Protein AF-A0A5J5EQ40-F1 (afdb_monomer_lite)

Structure (mmCIF, N/CA/C/O backbone):
data_AF-A0A5J5EQ40-F1
#
_entry.id   AF-A0A5J5EQ40-F1
#
loop_
_atom_site.group_PDB
_atom_site.id
_atom_site.type_symbol
_atom_site.label_atom_id
_atom_site.label_alt_id
_atom_site.label_comp_id
_atom_site.label_asym_id
_atom_site.label_entity_id
_atom_site.label_seq_id
_atom_site.pdbx_PDB_ins_code
_atom_site.Cartn_x
_atom_site.Cartn_y
_atom_site.Cartn_z
_atom_site.occupancy
_atom_site.B_iso_or_equiv
_atom_site.auth_seq_id
_atom_site.auth_comp_id
_atom_site.auth_asym_id
_atom_site.auth_atom_id
_atom_site.pdbx_PDB_model_num
ATOM 1 N N . ALA A 1 1 ? 36.228 -34.133 -32.389 1.00 50.03 1 ALA A N 1
ATOM 2 C CA . ALA A 1 1 ? 35.249 -33.366 -33.193 1.00 50.03 1 ALA A CA 1
ATOM 3 C C . ALA A 1 1 ? 35.236 -31.867 -32.852 1.00 50.03 1 ALA A C 1
ATOM 5 O O . ALA A 1 1 ? 35.408 -31.053 -33.748 1.00 50.03 1 ALA A O 1
ATOM 6 N N . ASP A 1 2 ? 35.112 -31.474 -31.579 1.00 57.03 2 ASP A N 1
ATOM 7 C CA . ASP A 1 2 ? 34.905 -30.066 -31.177 1.00 57.03 2 ASP A CA 1
ATOM 8 C C . ASP A 1 2 ? 36.097 -29.110 -31.448 1.00 57.03 2 ASP A C 1
ATOM 10 O O . ASP A 1 2 ? 35.912 -27.946 -31.803 1.00 57.03 2 ASP A O 1
ATOM 14 N N . LYS A 1 3 ? 37.340 -29.610 -31.362 1.00 62.31 3 LYS A N 1
ATOM 15 C CA . LYS A 1 3 ? 38.561 -28.812 -31.600 1.00 62.31 3 LYS A CA 1
ATOM 16 C C . LYS A 1 3 ? 38.712 -28.376 -33.065 1.00 62.31 3 LYS A C 1
ATOM 18 O O . LYS A 1 3 ? 39.000 -27.212 -33.322 1.00 62.31 3 LYS A O 1
ATOM 23 N N . ALA A 1 4 ? 38.420 -29.276 -34.005 1.00 56.56 4 ALA A N 1
ATOM 24 C CA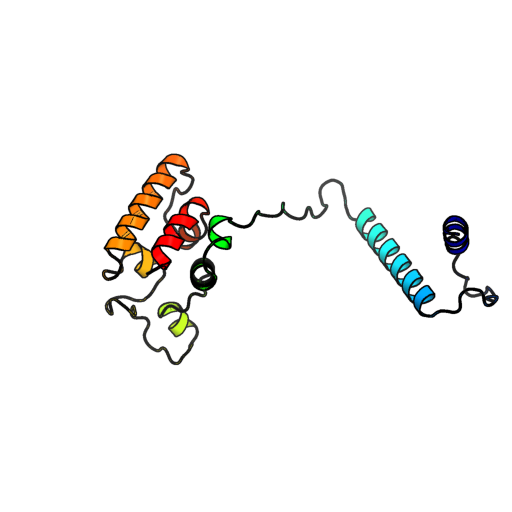 . ALA A 1 4 ? 38.477 -29.002 -35.443 1.00 56.56 4 ALA A CA 1
ATOM 25 C C . ALA A 1 4 ? 37.400 -27.991 -35.883 1.00 56.56 4 ALA A C 1
ATOM 27 O O . ALA A 1 4 ? 37.671 -27.099 -36.682 1.00 56.56 4 ALA A O 1
ATOM 28 N N . ALA A 1 5 ? 36.198 -28.066 -35.298 1.00 55.12 5 ALA A N 1
ATOM 29 C CA . ALA A 1 5 ? 35.129 -27.097 -35.548 1.00 55.12 5 ALA A CA 1
ATOM 30 C C . ALA A 1 5 ? 35.489 -25.689 -35.031 1.00 55.12 5 ALA A C 1
ATOM 32 O O . ALA A 1 5 ? 35.218 -24.684 -35.692 1.00 55.12 5 ALA A O 1
ATOM 33 N N . LYS A 1 6 ? 36.152 -25.609 -33.869 1.00 64.44 6 LYS A N 1
ATOM 34 C CA . LYS A 1 6 ? 36.648 -24.349 -33.291 1.00 64.44 6 LYS A CA 1
ATOM 35 C C . LYS A 1 6 ? 37.811 -23.745 -34.080 1.00 64.44 6 LYS A C 1
ATOM 37 O O . LYS A 1 6 ? 37.910 -22.522 -34.139 1.00 64.44 6 LYS A O 1
ATOM 42 N N . GLU A 1 7 ? 38.667 -24.563 -34.689 1.00 60.25 7 GLU A N 1
ATOM 43 C CA . GLU A 1 7 ? 39.723 -24.102 -35.602 1.00 60.25 7 GLU A CA 1
ATOM 44 C C . GLU A 1 7 ? 39.165 -23.602 -36.937 1.00 60.25 7 GLU A C 1
ATOM 46 O O . GLU A 1 7 ? 39.558 -22.532 -37.399 1.00 60.25 7 GLU A O 1
ATOM 51 N N . ALA A 1 8 ? 38.195 -24.308 -37.525 1.00 59.22 8 ALA A N 1
ATOM 52 C CA . ALA A 1 8 ? 37.558 -23.892 -38.775 1.00 59.22 8 ALA A CA 1
ATOM 53 C C . ALA A 1 8 ? 36.849 -22.531 -38.647 1.00 59.22 8 ALA A C 1
ATOM 55 O O . ALA A 1 8 ? 36.933 -21.701 -39.549 1.00 59.22 8 ALA A O 1
ATOM 56 N N . ALA A 1 9 ? 36.226 -22.261 -37.495 1.00 56.78 9 ALA A N 1
ATOM 57 C CA . ALA A 1 9 ? 35.557 -20.992 -37.203 1.00 56.78 9 ALA A CA 1
ATOM 58 C C . ALA A 1 9 ? 36.513 -19.808 -36.935 1.00 56.78 9 ALA A C 1
ATOM 60 O O . ALA A 1 9 ? 36.057 -18.666 -36.861 1.00 56.78 9 ALA A O 1
ATOM 61 N N . ARG A 1 10 ? 37.824 -20.053 -36.765 1.00 57.56 10 ARG A N 1
ATOM 62 C CA . ARG A 1 10 ? 38.843 -18.994 -36.615 1.00 57.56 10 ARG A CA 1
ATOM 63 C C . ARG A 1 10 ? 39.300 -18.404 -37.952 1.00 57.56 10 ARG A C 1
ATOM 65 O O . ARG A 1 10 ? 39.965 -17.371 -37.934 1.00 57.56 10 ARG A O 1
ATOM 72 N N . ARG A 1 11 ? 38.963 -19.025 -39.090 1.00 55.34 11 ARG A N 1
ATOM 73 C CA . ARG A 1 11 ? 39.307 -18.502 -40.421 1.00 55.34 11 ARG A CA 1
ATOM 74 C C . ARG A 1 11 ? 38.544 -17.198 -40.695 1.00 55.34 11 ARG A C 1
ATOM 76 O O . ARG A 1 11 ? 37.365 -17.075 -40.370 1.00 55.34 11 ARG A O 1
ATOM 83 N N . HIS A 1 12 ? 39.267 -16.208 -41.215 1.00 55.22 12 HIS A N 1
ATOM 84 C CA . HIS A 1 12 ? 38.802 -14.837 -41.425 1.00 55.22 12 HIS A CA 1
ATOM 85 C C . HIS A 1 12 ? 37.591 -14.754 -42.370 1.00 5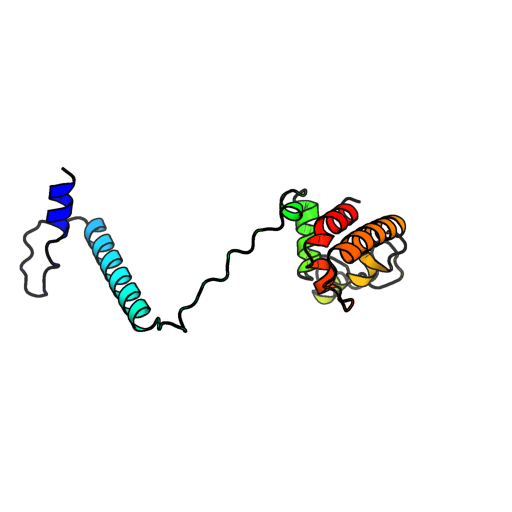5.22 12 HIS A C 1
ATOM 87 O O . HIS A 1 12 ? 37.404 -15.604 -43.236 1.00 55.22 12 HIS A O 1
ATOM 93 N N . LEU A 1 13 ? 36.768 -13.715 -42.180 1.00 50.88 13 LEU A N 1
ATOM 94 C CA . LEU A 1 13 ? 35.695 -13.362 -43.114 1.00 50.88 13 LEU A CA 1
ATOM 95 C C . LEU A 1 13 ? 36.303 -13.056 -44.492 1.00 50.88 13 LEU A C 1
ATOM 97 O O . LEU A 1 13 ? 37.339 -12.390 -44.521 1.00 50.88 13 LEU A O 1
ATOM 101 N N . PRO A 1 14 ? 35.666 -13.475 -45.598 1.00 52.78 14 PRO A N 1
ATOM 102 C CA . PRO A 1 14 ? 36.126 -13.098 -46.926 1.00 52.78 14 PRO A CA 1
ATOM 103 C C . PRO A 1 14 ? 36.058 -11.575 -47.087 1.00 52.78 14 PRO A C 1
ATOM 105 O O . PRO A 1 14 ? 35.050 -10.942 -46.748 1.00 52.78 14 PRO A O 1
ATOM 108 N N . GLY A 1 15 ? 37.154 -10.989 -47.567 1.00 53.62 15 GLY A N 1
ATOM 109 C CA . GLY A 1 15 ? 37.184 -9.622 -48.066 1.00 53.62 15 GLY A CA 1
ATOM 110 C C . GLY A 1 15 ? 36.386 -9.501 -49.365 1.00 53.62 15 GLY A C 1
ATOM 111 O O . GLY A 1 15 ? 36.010 -10.497 -49.978 1.00 53.62 15 GLY A O 1
ATOM 112 N N . LYS A 1 16 ? 36.124 -8.260 -49.792 1.00 48.25 16 LYS A N 1
ATOM 113 C CA . LYS A 1 16 ? 35.287 -7.937 -50.963 1.00 48.25 16 LYS A CA 1
ATOM 114 C C . LYS A 1 16 ? 35.749 -8.617 -52.270 1.00 48.25 16 LYS A C 1
ATOM 116 O O . LYS A 1 16 ? 34.917 -8.802 -53.150 1.00 48.25 16 LYS A O 1
ATOM 121 N N . ASP A 1 17 ? 37.015 -9.032 -52.347 1.00 51.81 17 ASP A N 1
ATOM 122 C CA . ASP A 1 17 ? 37.634 -9.657 -53.524 1.00 51.81 17 ASP A CA 1
ATOM 123 C C . ASP A 1 17 ? 37.956 -11.156 -53.359 1.00 51.81 17 ASP A C 1
ATOM 125 O O . ASP A 1 17 ? 38.487 -11.785 -54.277 1.00 51.81 17 ASP A O 1
ATOM 129 N N . ASP A 1 18 ? 37.608 -11.773 -52.227 1.00 54.78 18 ASP A N 1
ATOM 130 C CA . ASP A 1 18 ? 37.874 -13.196 -52.020 1.00 54.78 18 ASP A CA 1
ATOM 131 C C . ASP A 1 18 ? 36.787 -14.031 -52.706 1.00 54.78 18 ASP A C 1
ATOM 133 O O . ASP A 1 18 ? 35.648 -14.109 -52.242 1.00 54.78 18 ASP A O 1
ATOM 137 N N . ARG A 1 19 ? 37.135 -14.694 -53.817 1.00 53.22 19 ARG A N 1
ATOM 138 C CA . ARG A 1 19 ? 36.284 -15.714 -54.452 1.00 53.22 19 ARG A CA 1
ATOM 139 C C . ARG A 1 19 ? 36.041 -16.849 -53.454 1.00 53.22 19 ARG A C 1
ATOM 141 O O . ARG A 1 19 ? 36.873 -17.740 -53.282 1.00 53.22 19 ARG A O 1
ATOM 148 N N . VAL A 1 20 ? 34.904 -16.781 -52.768 1.00 50.19 20 VAL A N 1
ATOM 149 C CA . VAL A 1 20 ? 34.494 -17.713 -51.717 1.00 50.19 20 VAL A CA 1
ATOM 150 C C . VAL A 1 20 ? 34.327 -19.107 -52.320 1.00 50.19 20 VAL A C 1
ATOM 152 O O . VAL A 1 20 ? 33.344 -19.390 -52.991 1.00 50.19 20 VAL A O 1
ATOM 155 N N . ARG A 1 21 ? 35.288 -20.001 -52.065 1.00 48.25 21 ARG A N 1
ATOM 156 C CA . ARG A 1 21 ? 35.059 -21.445 -52.183 1.00 48.25 21 ARG A CA 1
ATOM 157 C C . ARG A 1 21 ? 33.994 -21.840 -51.157 1.00 48.25 21 ARG A C 1
ATOM 159 O O . ARG A 1 21 ? 34.198 -21.627 -49.958 1.00 48.25 21 ARG A O 1
ATOM 166 N N . ASP A 1 22 ? 32.900 -22.413 -51.653 1.00 51.97 22 ASP A N 1
ATOM 167 C CA . ASP A 1 22 ? 31.673 -22.861 -50.972 1.00 51.97 22 ASP A CA 1
ATOM 168 C C . ASP A 1 22 ? 31.895 -23.729 -49.720 1.00 51.97 22 ASP A C 1
ATOM 170 O O . ASP A 1 22 ? 31.635 -24.928 -49.702 1.00 51.97 22 ASP A O 1
ATOM 174 N N . SER A 1 23 ? 32.381 -23.138 -48.632 1.00 56.72 23 SER A N 1
ATOM 175 C CA . SER A 1 23 ? 32.663 -23.865 -47.385 1.00 56.72 23 SER A CA 1
ATOM 176 C C . SER A 1 23 ? 31.842 -23.385 -46.189 1.00 56.72 23 SER A C 1
ATOM 178 O O . SER A 1 23 ? 31.967 -23.947 -45.104 1.00 56.72 23 SER A O 1
ATOM 180 N N . PHE A 1 24 ? 30.943 -22.411 -46.378 1.00 54.97 24 PHE A N 1
ATOM 181 C CA . PHE A 1 24 ? 30.030 -21.939 -45.332 1.00 54.97 24 PHE A CA 1
ATOM 182 C C . PHE A 1 24 ? 28.655 -21.568 -45.913 1.00 54.97 24 PHE A C 1
ATOM 184 O O . PHE A 1 24 ? 28.356 -20.402 -46.151 1.00 54.97 24 PHE A O 1
ATOM 191 N N . THR A 1 25 ? 27.806 -22.569 -46.153 1.00 61.59 25 THR A N 1
ATOM 192 C CA . THR A 1 25 ? 26.573 -22.429 -46.955 1.00 61.59 25 THR A CA 1
ATOM 193 C C . THR A 1 25 ? 25.283 -22.187 -46.163 1.00 61.59 25 THR A C 1
ATOM 195 O O . THR A 1 25 ? 24.247 -21.924 -46.767 1.00 61.59 25 THR A O 1
ATOM 198 N N . SER A 1 26 ? 25.282 -22.234 -44.824 1.00 76.38 26 SER A N 1
ATOM 199 C CA . SER A 1 26 ? 24.037 -21.996 -44.072 1.00 76.38 26 SER A CA 1
ATOM 200 C C . SER A 1 26 ? 23.851 -20.523 -43.691 1.00 76.38 26 SER A C 1
ATOM 202 O O . SER A 1 26 ? 24.695 -19.891 -43.052 1.00 76.38 26 SER A O 1
ATOM 204 N N . LEU A 1 27 ? 22.675 -19.979 -43.999 1.00 81.06 27 LEU A N 1
ATOM 205 C CA . LEU A 1 27 ? 22.255 -18.634 -43.593 1.00 81.06 27 LEU A CA 1
ATOM 206 C C . LEU A 1 27 ? 22.303 -18.438 -42.063 1.00 81.06 27 LEU A C 1
ATOM 208 O O . LEU A 1 27 ? 22.576 -17.338 -41.580 1.00 81.06 27 LEU A O 1
ATOM 212 N N . ALA A 1 28 ? 22.104 -19.508 -41.286 1.00 77.06 28 ALA A N 1
ATOM 213 C CA . ALA A 1 28 ? 22.258 -19.496 -39.832 1.00 77.06 28 ALA A CA 1
ATOM 214 C C . ALA A 1 28 ? 23.704 -19.193 -39.395 1.00 77.06 28 ALA A C 1
ATOM 216 O O . ALA A 1 28 ? 23.911 -18.396 -38.476 1.00 77.06 28 ALA A O 1
ATOM 217 N N . PHE A 1 29 ? 24.702 -19.773 -40.072 1.00 81.56 29 PHE A N 1
ATOM 218 C CA . PHE A 1 29 ? 26.118 -19.512 -39.807 1.00 81.56 29 PHE A CA 1
ATOM 219 C C . PHE A 1 29 ? 26.472 -18.044 -40.072 1.00 81.56 29 PHE A C 1
ATOM 221 O O . PHE A 1 29 ? 27.043 -17.381 -39.203 1.00 81.56 29 PHE A O 1
ATOM 228 N N . ILE A 1 30 ? 26.030 -17.502 -41.211 1.00 82.69 30 ILE A N 1
ATOM 229 C CA . ILE A 1 30 ? 26.238 -16.092 -41.578 1.00 82.69 30 ILE A CA 1
ATOM 230 C C . ILE A 1 30 ? 25.591 -15.163 -40.538 1.00 82.69 30 ILE A C 1
ATOM 232 O O . ILE A 1 30 ? 26.250 -14.270 -39.999 1.00 82.69 30 ILE A O 1
ATOM 236 N N . LYS A 1 31 ? 24.323 -15.405 -40.168 1.00 81.31 31 LYS A N 1
ATOM 237 C CA . LYS A 1 31 ? 23.614 -14.620 -39.139 1.00 81.31 31 LYS A CA 1
ATOM 238 C C . LYS A 1 31 ? 24.316 -14.665 -37.781 1.00 81.31 31 LYS A C 1
ATOM 240 O O . LYS A 1 31 ? 24.418 -13.634 -37.109 1.00 81.31 31 LYS A O 1
ATOM 245 N N . ARG A 1 32 ? 24.824 -15.832 -37.371 1.00 81.31 32 ARG A N 1
ATOM 246 C CA . ARG A 1 32 ? 25.576 -15.991 -36.119 1.00 81.31 32 ARG A CA 1
ATOM 247 C C . ARG A 1 32 ? 26.879 -15.200 -36.155 1.00 81.31 32 ARG A C 1
ATOM 249 O O . ARG A 1 32 ? 27.153 -14.470 -35.205 1.00 81.31 32 ARG A O 1
ATOM 256 N N . HIS A 1 33 ? 27.638 -15.276 -37.245 1.00 83.00 33 HIS A N 1
ATOM 257 C CA . HIS A 1 33 ? 28.878 -14.513 -37.399 1.00 83.00 33 HIS A CA 1
ATOM 258 C C . HIS A 1 33 ? 28.636 -13.001 -37.381 1.00 83.00 33 HIS A C 1
ATOM 260 O O . HIS A 1 33 ? 29.314 -12.289 -36.639 1.00 83.00 33 HIS A O 1
ATOM 266 N N . LEU A 1 34 ? 27.616 -12.516 -38.095 1.00 87.75 34 LEU A N 1
ATOM 267 C CA . LEU A 1 34 ? 27.216 -11.105 -38.064 1.00 87.75 34 LEU A CA 1
ATOM 268 C C . LEU A 1 34 ? 26.810 -10.659 -36.657 1.00 87.75 34 LEU A C 1
ATOM 270 O O . LEU A 1 34 ? 27.226 -9.600 -36.188 1.00 87.75 34 LEU A O 1
ATOM 274 N N . THR A 1 35 ? 26.047 -11.492 -35.948 1.00 84.69 35 THR A N 1
ATOM 275 C CA . THR A 1 35 ? 25.641 -11.230 -34.563 1.00 84.69 35 THR A CA 1
ATOM 276 C C . THR A 1 35 ? 26.868 -11.142 -33.658 1.00 84.69 35 THR A C 1
ATOM 278 O O . THR A 1 35 ? 27.038 -10.154 -32.946 1.00 84.69 35 THR A O 1
ATOM 281 N N . HIS A 1 36 ? 27.780 -12.115 -33.727 1.00 85.12 36 HIS A N 1
ATOM 282 C CA . HIS A 1 36 ? 29.029 -12.104 -32.964 1.00 85.12 36 HIS A CA 1
ATOM 283 C C . HIS A 1 36 ? 29.889 -10.868 -33.264 1.00 85.12 36 HIS A C 1
ATOM 285 O O . HIS A 1 36 ? 30.392 -10.245 -32.326 1.00 85.12 36 HIS A O 1
ATOM 291 N N . ALA A 1 37 ? 30.015 -10.476 -34.535 1.00 90.69 37 ALA A N 1
ATOM 292 C CA . ALA A 1 37 ? 30.749 -9.282 -34.946 1.00 90.69 37 ALA A CA 1
ATOM 293 C C . ALA A 1 37 ? 30.106 -7.998 -34.393 1.00 90.69 37 ALA A C 1
ATOM 295 O O . ALA A 1 37 ? 30.805 -7.167 -33.808 1.00 90.69 37 ALA A O 1
ATOM 296 N N . LYS A 1 38 ? 28.773 -7.872 -34.480 1.00 89.19 38 LYS A N 1
ATOM 297 C CA . LYS A 1 38 ? 28.005 -6.749 -33.915 1.00 89.19 38 LYS A CA 1
ATOM 298 C C . LYS A 1 38 ? 28.192 -6.642 -32.401 1.00 89.19 38 LYS A C 1
ATOM 300 O O . LYS A 1 38 ? 28.500 -5.566 -31.892 1.00 89.19 38 LYS A O 1
ATOM 305 N N . TRP A 1 39 ? 28.077 -7.756 -31.676 1.00 85.31 39 TRP A N 1
ATOM 306 C CA . TRP A 1 39 ? 28.302 -7.785 -30.229 1.00 85.31 39 TRP A CA 1
ATOM 307 C C . TRP A 1 39 ? 29.753 -7.468 -29.858 1.00 85.31 39 TRP A C 1
ATOM 309 O O . TRP A 1 39 ? 29.993 -6.767 -28.879 1.00 85.31 39 TRP A O 1
ATOM 319 N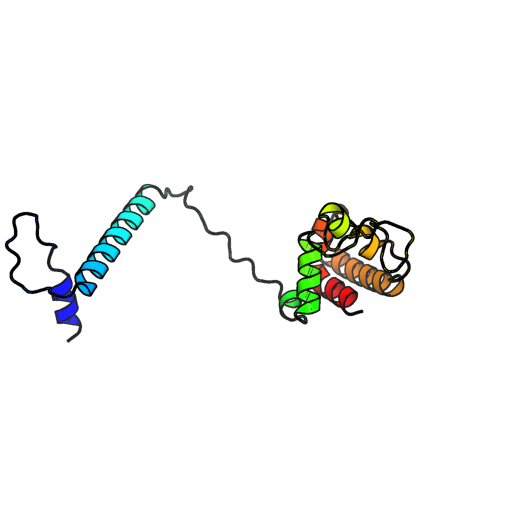 N . ALA A 1 40 ? 30.732 -7.940 -30.632 1.00 90.50 40 ALA A N 1
ATOM 320 C CA . ALA A 1 40 ? 32.138 -7.613 -30.410 1.00 90.50 40 ALA A CA 1
ATOM 321 C C . ALA A 1 40 ? 32.433 -6.124 -30.658 1.00 90.50 40 ALA A C 1
ATOM 323 O O . ALA A 1 40 ? 33.190 -5.514 -29.903 1.00 90.50 40 ALA A O 1
ATOM 324 N N . ALA A 1 41 ? 31.831 -5.520 -31.686 1.00 87.44 41 ALA A N 1
ATOM 325 C CA . ALA A 1 41 ? 31.918 -4.083 -31.938 1.00 87.44 41 ALA A CA 1
ATOM 326 C C . ALA A 1 41 ? 31.267 -3.273 -30.807 1.00 87.44 41 ALA A C 1
ATOM 328 O O . ALA A 1 41 ? 31.897 -2.358 -30.283 1.00 87.44 41 ALA A O 1
ATOM 329 N N . SER A 1 42 ? 30.066 -3.663 -30.367 1.00 83.06 42 SER A N 1
ATOM 330 C CA . SER A 1 42 ? 29.366 -3.032 -29.243 1.00 83.06 42 SER A CA 1
ATOM 331 C C . SER A 1 42 ? 30.176 -3.120 -27.946 1.00 83.06 42 SER A C 1
ATOM 333 O O . SER A 1 42 ? 30.424 -2.093 -27.325 1.00 83.06 42 SER A O 1
ATOM 335 N N . ARG A 1 43 ? 30.710 -4.298 -27.589 1.00 85.06 43 ARG A N 1
ATOM 336 C CA . ARG A 1 43 ? 31.577 -4.456 -26.407 1.00 85.06 43 ARG A CA 1
ATOM 337 C C . ARG A 1 43 ? 32.818 -3.571 -26.470 1.00 85.06 43 ARG A C 1
ATOM 339 O O . ARG A 1 43 ? 33.132 -2.922 -25.481 1.00 85.06 43 ARG A O 1
ATOM 346 N N . ARG A 1 44 ? 33.499 -3.504 -27.622 1.00 86.31 44 ARG A N 1
ATOM 347 C CA . ARG A 1 44 ? 34.663 -2.618 -27.814 1.00 86.31 44 ARG A CA 1
ATOM 348 C C . ARG A 1 44 ? 34.281 -1.142 -27.697 1.00 86.31 44 ARG A C 1
ATOM 350 O O . ARG A 1 44 ? 35.007 -0.378 -27.069 1.00 86.31 44 ARG A O 1
ATOM 357 N N . TRP A 1 45 ? 33.145 -0.746 -28.273 1.00 82.00 45 TRP A N 1
ATOM 358 C CA . TRP A 1 45 ? 32.604 0.613 -28.177 1.00 82.00 45 TRP A CA 1
ATOM 359 C C . TRP A 1 45 ? 32.292 0.995 -26.726 1.00 82.00 45 TRP A C 1
ATOM 361 O O . TRP A 1 45 ? 32.668 2.086 -26.300 1.00 82.00 45 TRP A O 1
ATOM 371 N N . THR A 1 46 ? 31.672 0.086 -25.966 1.00 79.56 46 THR A N 1
ATOM 372 C CA . THR A 1 46 ? 31.368 0.271 -24.543 1.00 79.56 46 THR A CA 1
ATOM 373 C C . THR A 1 46 ? 32.658 0.333 -23.736 1.00 79.56 46 THR A C 1
ATOM 375 O O . THR A 1 46 ? 32.887 1.317 -23.054 1.00 79.56 46 THR A O 1
ATOM 378 N N . GLN A 1 47 ? 33.563 -0.636 -23.886 1.00 77.38 47 GLN A N 1
ATOM 379 C CA . GLN A 1 47 ? 34.821 -0.703 -23.135 1.00 77.38 47 GLN A CA 1
ATOM 380 C C . GLN A 1 47 ? 35.710 0.535 -23.328 1.00 77.38 47 GLN A C 1
ATOM 382 O O . GLN A 1 47 ? 36.313 0.990 -22.364 1.00 77.38 47 GLN A O 1
ATOM 387 N N . LYS A 1 48 ? 35.759 1.115 -24.537 1.00 77.88 48 LYS A N 1
ATOM 388 C CA . LYS A 1 48 ? 36.483 2.376 -24.793 1.00 77.88 48 LYS A CA 1
ATOM 389 C C . LYS A 1 48 ? 35.874 3.588 -24.077 1.00 77.88 48 LYS A C 1
ATOM 391 O O . LYS A 1 48 ? 36.589 4.547 -23.819 1.00 77.88 48 LYS A O 1
ATOM 396 N N . ARG A 1 49 ? 34.565 3.575 -23.809 1.00 73.38 49 ARG A N 1
ATOM 397 C CA . ARG A 1 49 ? 33.824 4.690 -23.189 1.00 73.38 49 ARG A CA 1
ATOM 398 C C . ARG A 1 49 ? 33.567 4.496 -21.697 1.00 73.38 49 ARG A C 1
ATOM 400 O O . ARG A 1 49 ? 33.261 5.455 -20.999 1.00 73.38 49 ARG A O 1
ATOM 407 N N . THR A 1 50 ? 33.707 3.273 -21.204 1.00 68.00 50 THR A N 1
ATOM 408 C CA . THR A 1 50 ? 33.624 2.941 -19.787 1.00 68.00 50 THR A CA 1
ATOM 409 C C . THR A 1 50 ? 34.947 3.310 -19.107 1.00 68.00 50 THR A C 1
ATOM 411 O O . THR A 1 50 ? 35.873 2.504 -19.060 1.00 68.00 50 THR A O 1
ATOM 414 N N . THR A 1 51 ? 35.071 4.534 -18.589 1.00 63.97 51 THR A N 1
ATOM 415 C CA . THR A 1 51 ? 36.223 4.935 -17.761 1.00 63.97 51 THR A CA 1
ATOM 416 C C . THR A 1 51 ? 36.125 4.330 -16.354 1.00 63.97 51 THR A C 1
ATOM 418 O O . THR A 1 51 ? 35.025 4.066 -15.856 1.00 63.97 51 THR A O 1
ATOM 421 N N 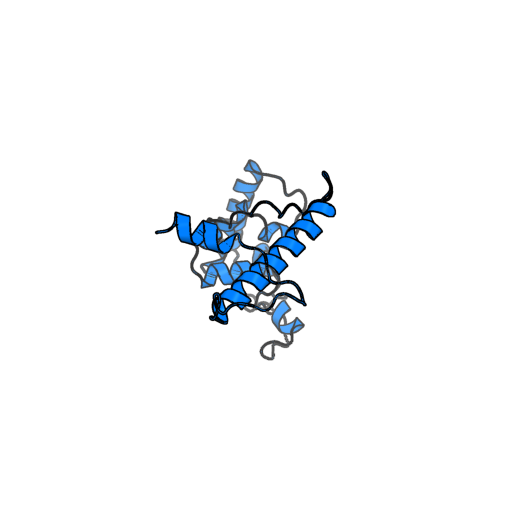. LYS A 1 52 ? 37.270 4.121 -15.679 1.00 60.62 52 LYS A N 1
ATOM 422 C CA . LYS A 1 52 ? 37.303 3.820 -14.235 1.00 60.62 52 LYS A CA 1
ATOM 423 C C . LYS A 1 52 ? 36.718 5.027 -13.488 1.00 60.62 52 LYS A C 1
ATOM 425 O O . LYS A 1 52 ? 37.410 6.016 -13.297 1.00 60.62 52 LYS A O 1
ATOM 430 N N . GLY A 1 53 ? 35.432 4.961 -13.146 1.00 61.88 53 GLY A N 1
ATOM 431 C CA . GLY A 1 53 ? 34.701 6.018 -12.437 1.00 61.88 53 GLY A CA 1
ATOM 432 C C . GLY A 1 53 ? 33.338 6.375 -13.038 1.00 61.88 53 GLY A C 1
ATOM 433 O O . GLY A 1 53 ? 32.471 6.813 -12.295 1.00 61.88 53 GLY A O 1
ATOM 434 N N . ASN A 1 54 ? 33.114 6.134 -14.339 1.00 60.31 54 ASN A N 1
ATOM 435 C CA . ASN A 1 54 ? 31.870 6.516 -15.037 1.00 60.31 54 ASN A CA 1
ATOM 436 C C . ASN A 1 54 ? 31.133 5.330 -15.689 1.00 60.31 54 ASN A C 1
ATOM 438 O O . ASN A 1 54 ? 30.253 5.488 -16.534 1.00 60.31 54 ASN A O 1
ATOM 442 N N . SER A 1 55 ? 31.512 4.110 -15.314 1.00 66.44 55 SER A N 1
ATOM 443 C CA . SER A 1 55 ? 30.805 2.897 -15.702 1.00 66.44 55 SER A CA 1
ATOM 444 C C . SER A 1 55 ? 29.448 2.845 -15.005 1.00 66.44 55 SER A C 1
ATOM 446 O O . SER A 1 55 ? 29.408 2.896 -13.776 1.00 66.44 55 SER A O 1
ATOM 448 N N . TYR A 1 56 ? 28.354 2.690 -15.756 1.00 68.94 56 TYR A N 1
ATOM 449 C CA . TYR A 1 56 ? 27.050 2.375 -15.171 1.00 68.94 56 TYR A CA 1
ATOM 450 C C . TYR A 1 56 ? 27.183 1.090 -14.348 1.00 68.94 56 TYR A C 1
ATOM 452 O O . TYR A 1 56 ? 27.317 -0.005 -14.898 1.00 68.94 56 TYR A O 1
ATOM 460 N N . VAL A 1 57 ? 27.199 1.234 -13.025 1.00 66.94 57 VAL A N 1
ATOM 461 C CA . VAL A 1 57 ? 27.105 0.113 -12.098 1.00 66.94 57 VAL A CA 1
ATOM 462 C C . VAL A 1 57 ? 25.614 -0.162 -11.950 1.00 66.94 57 VAL A C 1
ATOM 464 O O . VAL A 1 57 ? 24.913 0.689 -11.395 1.00 66.94 57 VAL A O 1
ATOM 467 N N . PRO A 1 58 ? 25.092 -1.297 -12.455 1.00 59.84 58 PRO A N 1
ATOM 468 C CA . PRO A 1 58 ? 23.710 -1.645 -12.186 1.00 59.84 58 PRO A CA 1
ATOM 469 C C . PRO A 1 58 ? 23.527 -1.664 -10.664 1.00 59.84 58 PRO A C 1
ATOM 471 O O . PRO A 1 58 ? 24.370 -2.236 -9.962 1.00 59.84 58 PRO A O 1
ATOM 474 N N . PRO A 1 59 ? 22.477 -1.015 -10.132 1.00 67.88 59 PRO A N 1
ATOM 475 C CA . PRO A 1 59 ? 22.256 -0.991 -8.696 1.00 67.88 59 PRO A CA 1
ATOM 476 C C . PRO A 1 59 ? 22.218 -2.429 -8.176 1.00 67.88 59 PRO A C 1
ATOM 478 O O . PRO A 1 59 ? 21.709 -3.328 -8.856 1.00 67.88 59 PRO A O 1
ATOM 481 N N . LYS A 1 60 ? 22.780 -2.659 -6.979 1.00 72.81 60 LYS A N 1
ATOM 482 C CA . LYS A 1 60 ? 22.692 -3.970 -6.318 1.00 72.81 60 LYS A CA 1
ATOM 483 C C . LYS A 1 60 ? 21.235 -4.425 -6.378 1.00 72.81 60 LYS A C 1
ATOM 485 O O . LYS A 1 60 ? 20.351 -3.642 -6.031 1.00 72.81 60 LYS A O 1
ATOM 490 N N . LYS A 1 61 ? 20.994 -5.660 -6.839 1.00 68.50 61 LYS A N 1
ATOM 491 C CA . LYS A 1 61 ? 19.644 -6.234 -6.890 1.00 68.50 61 LYS A CA 1
ATOM 492 C C . LYS A 1 61 ? 19.013 -6.066 -5.510 1.00 68.50 61 LYS A C 1
ATOM 494 O O . LYS A 1 61 ? 19.488 -6.660 -4.544 1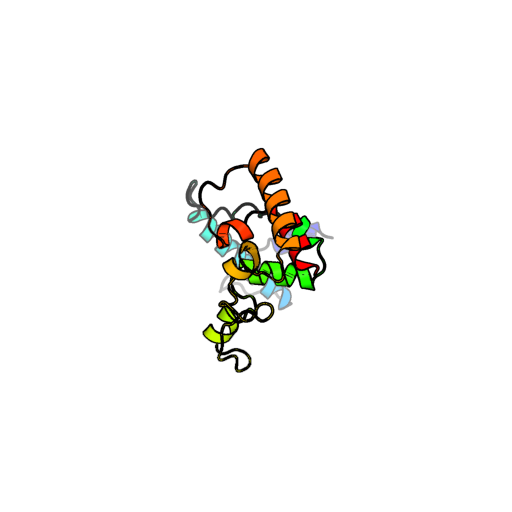.00 68.50 61 LYS A O 1
ATOM 499 N N . ILE A 1 62 ? 17.994 -5.214 -5.425 1.00 71.88 62 ILE A N 1
ATOM 500 C CA . ILE A 1 62 ? 17.217 -5.041 -4.203 1.00 71.88 62 ILE A CA 1
ATOM 501 C C . ILE A 1 62 ? 16.511 -6.372 -3.992 1.00 71.88 62 ILE A C 1
ATOM 503 O O . ILE A 1 62 ? 15.769 -6.820 -4.869 1.00 71.88 62 ILE A O 1
ATOM 507 N N . GLN A 1 63 ? 16.811 -7.032 -2.876 1.00 78.31 63 GLN A N 1
ATOM 508 C CA . GLN A 1 63 ? 16.138 -8.278 -2.553 1.00 78.31 63 GLN A CA 1
ATOM 509 C C . GLN A 1 63 ? 14.646 -7.978 -2.365 1.00 78.31 63 GLN A C 1
ATOM 511 O O . GLN A 1 63 ? 14.311 -7.003 -1.683 1.00 78.31 63 GLN A O 1
ATOM 516 N N . PRO A 1 64 ? 13.756 -8.756 -3.000 1.00 81.00 64 PRO A N 1
ATOM 517 C CA . PRO A 1 64 ? 12.328 -8.597 -2.798 1.00 81.00 64 PRO A CA 1
ATOM 518 C C . PRO A 1 64 ? 11.996 -8.804 -1.321 1.00 81.00 64 PRO A C 1
ATOM 520 O O . PRO A 1 64 ? 12.600 -9.638 -0.650 1.00 81.00 64 PRO A O 1
ATOM 523 N N . ASP A 1 65 ? 11.034 -8.035 -0.821 1.00 86.69 65 ASP A N 1
ATOM 524 C CA . ASP A 1 65 ? 10.564 -8.150 0.556 1.00 86.69 65 ASP A CA 1
ATOM 525 C C . ASP A 1 65 ? 9.947 -9.545 0.782 1.00 86.69 65 ASP A C 1
ATOM 527 O O . ASP A 1 65 ? 8.890 -9.840 0.212 1.00 86.69 65 ASP A O 1
ATOM 531 N N . PRO A 1 66 ? 10.576 -10.418 1.589 1.00 90.19 66 PRO A N 1
ATOM 532 C CA . PRO A 1 66 ? 10.137 -11.802 1.718 1.00 90.19 66 PRO A CA 1
ATOM 533 C C . PRO A 1 66 ? 8.727 -11.907 2.309 1.00 90.19 66 PRO A C 1
ATOM 535 O O . PRO A 1 66 ? 7.969 -12.793 1.913 1.00 90.19 66 PRO A O 1
ATOM 538 N N . ALA A 1 67 ? 8.335 -10.985 3.196 1.00 91.94 67 ALA A N 1
ATOM 539 C CA . ALA A 1 67 ? 7.006 -10.986 3.800 1.00 91.94 67 ALA A CA 1
ATOM 540 C C . ALA A 1 67 ? 5.926 -10.653 2.762 1.00 91.94 67 ALA A C 1
ATOM 542 O O . ALA A 1 67 ? 4.892 -11.318 2.707 1.00 91.94 67 ALA A O 1
ATOM 543 N N . LEU A 1 68 ? 6.186 -9.668 1.894 1.00 93.12 68 LEU A N 1
ATOM 544 C CA . LEU A 1 68 ? 5.274 -9.304 0.808 1.00 93.12 68 LEU A CA 1
ATOM 545 C C . LEU A 1 68 ? 5.087 -10.453 -0.189 1.00 93.12 68 LEU A C 1
ATOM 547 O O . LEU A 1 68 ? 3.963 -10.732 -0.598 1.00 93.12 68 LEU A O 1
ATOM 551 N N . PHE A 1 69 ? 6.182 -11.104 -0.586 1.00 90.56 69 PHE A N 1
ATOM 552 C CA . PHE A 1 69 ? 6.154 -12.157 -1.605 1.00 90.56 69 PHE A CA 1
ATOM 553 C C . PHE A 1 69 ? 5.600 -13.490 -1.089 1.00 90.56 69 PHE A C 1
ATOM 555 O O . PHE A 1 69 ? 5.142 -14.298 -1.891 1.00 90.56 69 PHE A O 1
ATOM 562 N N . SER A 1 70 ? 5.592 -13.698 0.229 1.00 93.56 70 SER A N 1
ATOM 563 C CA . SER A 1 70 ? 4.974 -14.873 0.858 1.00 93.56 70 SER A CA 1
ATOM 564 C C . SER A 1 70 ? 3.467 -14.703 1.103 1.00 93.56 70 SER A C 1
ATOM 566 O O . SER A 1 70 ? 2.781 -15.670 1.427 1.00 93.56 70 SER A O 1
ATOM 568 N N . ALA A 1 71 ? 2.933 -13.484 0.984 1.00 95.19 71 ALA A N 1
ATOM 569 C CA . ALA A 1 71 ? 1.527 -13.201 1.250 1.00 95.19 71 ALA A CA 1
ATOM 570 C C . ALA A 1 71 ? 0.602 -13.643 0.097 1.00 95.19 71 ALA A C 1
ATOM 572 O O . ALA A 1 71 ? 1.023 -13.685 -1.063 1.00 95.19 71 ALA A O 1
ATOM 573 N N . PRO A 1 72 ? -0.694 -13.899 0.370 1.00 96.19 72 PRO A N 1
ATOM 574 C CA . PRO A 1 72 ? -1.673 -14.180 -0.675 1.00 96.19 72 PRO A CA 1
ATOM 575 C C . PRO A 1 72 ? -1.698 -13.085 -1.747 1.00 96.19 72 PRO A C 1
ATOM 577 O O . PRO A 1 72 ? -1.702 -11.891 -1.433 1.00 96.19 72 PRO A O 1
ATOM 580 N N . LYS A 1 73 ? -1.778 -13.488 -3.024 1.00 95.25 73 LYS A N 1
ATOM 581 C CA . LYS A 1 73 ? -1.677 -12.588 -4.190 1.00 95.25 73 LYS A CA 1
ATOM 582 C C . LYS A 1 73 ? -2.592 -11.363 -4.094 1.00 95.25 73 LYS A C 1
ATOM 584 O O . LYS A 1 73 ? -2.162 -10.263 -4.434 1.00 95.25 73 LYS A O 1
ATOM 589 N N . GLY A 1 74 ? -3.834 -11.538 -3.633 1.00 95.12 74 GLY A N 1
ATOM 590 C CA . GLY A 1 74 ? -4.796 -10.441 -3.485 1.00 95.12 74 GLY A CA 1
ATOM 591 C C . GLY A 1 74 ? -4.329 -9.372 -2.493 1.00 95.12 74 GLY A C 1
ATOM 592 O O . GLY A 1 74 ? -4.311 -8.186 -2.820 1.00 95.12 74 GLY A O 1
ATOM 593 N N . ILE A 1 75 ? -3.859 -9.800 -1.320 1.00 95.62 75 ILE A N 1
ATOM 594 C CA . ILE A 1 75 ? -3.387 -8.920 -0.243 1.00 95.62 75 ILE A CA 1
ATOM 595 C C . ILE A 1 75 ? -2.083 -8.230 -0.652 1.00 95.62 75 ILE A C 1
ATOM 597 O O . ILE A 1 75 ? -1.960 -7.009 -0.541 1.00 95.62 75 ILE A O 1
ATOM 601 N N . ALA A 1 76 ? -1.130 -8.990 -1.201 1.00 95.81 76 ALA A N 1
ATOM 602 C CA . ALA A 1 76 ? 0.133 -8.448 -1.695 1.00 95.81 76 ALA A CA 1
ATOM 603 C C . ALA A 1 76 ? -0.095 -7.404 -2.802 1.00 95.81 76 ALA A C 1
ATOM 605 O O . ALA A 1 76 ? 0.488 -6.318 -2.774 1.00 95.81 76 ALA A O 1
ATOM 606 N N . SER A 1 77 ? -0.995 -7.697 -3.749 1.00 95.44 77 SER A N 1
ATOM 607 C CA . SER A 1 77 ? -1.375 -6.761 -4.809 1.00 95.44 77 SER A CA 1
ATOM 608 C C . SER A 1 77 ? -1.996 -5.491 -4.233 1.00 95.44 77 SER A C 1
ATOM 610 O O . SER A 1 77 ? -1.580 -4.390 -4.596 1.00 95.44 77 SER A O 1
ATOM 612 N N . ARG A 1 78 ? -2.924 -5.618 -3.275 1.00 95.44 78 ARG A N 1
ATOM 613 C CA . ARG A 1 78 ? -3.556 -4.470 -2.616 1.00 95.44 78 ARG A CA 1
ATOM 614 C C . ARG A 1 78 ? -2.533 -3.586 -1.905 1.00 95.44 78 ARG A C 1
ATOM 616 O O . ARG A 1 78 ? -2.560 -2.367 -2.087 1.00 95.44 78 ARG A O 1
ATOM 623 N N . LEU A 1 79 ? -1.595 -4.178 -1.162 1.00 95.94 79 LEU A N 1
ATOM 624 C CA . LEU A 1 79 ? -0.519 -3.435 -0.504 1.00 95.94 79 LEU A CA 1
ATOM 625 C C . LEU A 1 79 ? 0.377 -2.713 -1.521 1.00 95.94 79 LEU A C 1
ATOM 627 O O . LEU A 1 79 ? 0.709 -1.542 -1.335 1.00 95.94 79 LEU A O 1
ATOM 631 N N . MET A 1 80 ? 0.718 -3.361 -2.636 1.00 95.12 80 MET A N 1
ATOM 632 C CA . MET A 1 80 ? 1.507 -2.739 -3.705 1.00 95.12 80 MET A CA 1
ATOM 633 C C . MET A 1 80 ? 0.782 -1.578 -4.388 1.00 95.12 80 MET A C 1
ATOM 635 O O . MET A 1 80 ? 1.390 -0.544 -4.680 1.00 95.12 80 MET A O 1
ATOM 639 N N . GLN A 1 81 ? -0.527 -1.694 -4.600 1.00 95.69 81 GLN A N 1
ATOM 640 C CA . GLN A 1 81 ? -1.321 -0.583 -5.112 1.00 95.69 81 GLN A CA 1
ATOM 641 C C . GLN A 1 81 ? -1.335 0.596 -4.121 1.00 95.69 81 GLN A C 1
ATOM 643 O O . GLN A 1 81 ? -1.179 1.747 -4.528 1.00 95.69 81 GLN A O 1
ATOM 648 N N . LEU A 1 82 ? -1.450 0.331 -2.813 1.00 95.75 82 LEU A N 1
ATOM 649 C CA . LEU A 1 82 ? -1.396 1.366 -1.770 1.00 95.75 82 LEU A CA 1
ATOM 650 C C . LEU A 1 82 ? -0.022 2.056 -1.716 1.00 95.75 82 LEU A C 1
ATOM 652 O O . LEU A 1 82 ? 0.042 3.290 -1.669 1.00 95.75 82 LEU A O 1
ATOM 656 N N . ARG A 1 83 ? 1.068 1.280 -1.805 1.00 94.75 83 ARG A N 1
ATOM 657 C CA . ARG A 1 83 ? 2.455 1.780 -1.884 1.00 94.75 83 ARG A CA 1
ATOM 658 C C . ARG A 1 83 ? 2.653 2.723 -3.062 1.00 94.75 83 ARG A C 1
ATOM 660 O O . ARG A 1 83 ? 3.142 3.835 -2.895 1.00 94.75 83 ARG A O 1
ATOM 667 N N . THR A 1 84 ? 2.222 2.295 -4.244 1.00 93.44 84 THR A N 1
ATOM 668 C CA . THR A 1 84 ? 2.398 3.066 -5.482 1.00 93.44 84 THR A CA 1
ATOM 669 C C . THR A 1 84 ? 1.388 4.206 -5.637 1.00 93.44 84 THR A C 1
ATOM 671 O O . THR A 1 84 ? 1.541 5.029 -6.533 1.00 93.44 84 THR A O 1
ATOM 674 N N . GLY A 1 85 ? 0.370 4.287 -4.773 1.00 92.12 85 GLY A N 1
ATOM 675 C CA . GLY A 1 85 ? -0.684 5.302 -4.865 1.00 92.12 85 GLY A CA 1
ATOM 676 C C . GLY A 1 85 ? -1.708 5.038 -5.975 1.00 92.12 85 GLY A C 1
ATOM 677 O O . GLY A 1 85 ? -2.446 5.948 -6.338 1.00 92.12 85 GLY A O 1
ATOM 678 N N . HIS A 1 86 ? -1.765 3.807 -6.487 1.00 93.94 86 HIS A N 1
ATOM 679 C CA . HIS A 1 86 ? -2.722 3.343 -7.500 1.00 93.94 86 HIS A CA 1
ATOM 680 C C . HIS A 1 86 ? -3.791 2.415 -6.908 1.00 93.94 86 HIS A C 1
ATOM 682 O O . HIS A 1 86 ? -4.411 1.626 -7.617 1.00 93.94 86 HIS A O 1
ATOM 688 N N . ALA A 1 87 ? -3.978 2.455 -5.588 1.00 94.12 87 ALA A N 1
ATOM 689 C CA . ALA A 1 87 ? -5.045 1.713 -4.938 1.00 94.12 87 ALA A CA 1
ATOM 690 C C . ALA A 1 87 ? -6.394 2.191 -5.448 1.00 94.12 87 ALA A C 1
ATOM 692 O O . ALA A 1 87 ? -6.659 3.388 -5.476 1.00 94.12 87 ALA A O 1
ATOM 693 N N . LEU A 1 88 ? -7.257 1.238 -5.793 1.00 93.06 88 LEU A N 1
ATOM 694 C CA . LEU A 1 88 ? -8.668 1.481 -6.074 1.00 93.06 88 LEU A CA 1
ATOM 695 C C . LEU A 1 88 ? -9.383 1.837 -4.759 1.00 93.06 88 LEU A C 1
ATOM 697 O O . LEU A 1 88 ? -10.022 0.990 -4.137 1.00 93.06 88 LEU A O 1
ATOM 701 N N . ILE A 1 89 ? -9.138 3.052 -4.279 1.00 94.31 89 ILE A N 1
ATOM 702 C CA . ILE A 1 89 ? -9.800 3.734 -3.161 1.00 94.31 89 ILE A CA 1
ATOM 703 C C . ILE A 1 89 ? -10.565 4.927 -3.738 1.00 94.31 89 ILE A C 1
ATOM 705 O O . ILE A 1 89 ? -10.161 5.450 -4.781 1.00 94.31 89 ILE A O 1
ATOM 709 N N . SER A 1 90 ? -11.638 5.380 -3.087 1.00 93.31 90 SER A N 1
ATOM 710 C CA . SER A 1 90 ? -12.541 6.396 -3.658 1.00 93.31 90 SER A CA 1
ATOM 711 C C . SER A 1 90 ? -11.823 7.665 -4.131 1.00 93.31 90 SER A C 1
ATOM 713 O O . SER A 1 90 ? -12.111 8.151 -5.221 1.00 93.31 90 SER A O 1
ATOM 715 N N . THR A 1 91 ? -10.814 8.153 -3.396 1.00 94.81 91 THR A N 1
ATOM 716 C CA . THR A 1 91 ? -10.025 9.331 -3.816 1.00 94.81 91 THR A CA 1
ATOM 717 C C . THR A 1 91 ? -9.282 9.120 -5.139 1.00 94.81 91 THR A C 1
ATOM 719 O O . THR A 1 91 ? -9.276 10.003 -5.997 1.00 94.81 91 THR A O 1
ATOM 722 N N . TYR A 1 92 ? -8.675 7.946 -5.340 1.00 94.94 92 TYR A N 1
ATOM 723 C CA . TYR A 1 92 ? -7.997 7.605 -6.591 1.00 94.94 92 TYR A CA 1
ATOM 724 C C . TYR A 1 92 ? -9.002 7.371 -7.722 1.00 94.94 92 TYR A C 1
ATOM 726 O O . TYR A 1 92 ? -8.803 7.883 -8.822 1.00 94.94 92 TYR A O 1
ATOM 734 N N . CYS A 1 93 ? -10.093 6.648 -7.448 1.00 94.94 93 CYS A N 1
ATOM 735 C CA . CYS A 1 93 ? -11.128 6.363 -8.439 1.00 94.94 93 CYS A CA 1
ATOM 736 C C . CYS A 1 93 ? -11.789 7.645 -8.953 1.00 94.94 93 CYS A C 1
ATOM 738 O O . CYS A 1 93 ? -11.867 7.821 -10.166 1.00 94.94 93 CYS A O 1
ATOM 740 N N . LYS A 1 94 ? -12.161 8.573 -8.061 1.00 95.12 94 LYS A N 1
ATOM 741 C CA . LYS A 1 94 ? -12.691 9.896 -8.424 1.00 95.12 94 LYS A CA 1
ATOM 742 C C . LYS A 1 94 ? -11.683 10.691 -9.251 1.00 95.12 94 LYS A C 1
ATOM 744 O O . LYS A 1 94 ? -12.009 11.161 -10.335 1.00 95.12 94 LYS A O 1
ATOM 749 N N . LYS A 1 95 ? -10.426 10.779 -8.790 1.00 94.69 95 LYS A N 1
ATOM 750 C CA . LYS A 1 95 ? -9.351 11.504 -9.494 1.00 94.69 95 LYS A CA 1
ATOM 751 C C . LYS A 1 95 ? -9.075 10.959 -10.900 1.00 94.69 95 LYS A C 1
ATOM 753 O O . LYS A 1 95 ? -8.639 11.705 -11.769 1.00 94.69 95 LYS A O 1
ATOM 758 N N . ARG A 1 96 ? -9.244 9.652 -11.110 1.00 95.25 96 ARG A N 1
ATOM 759 C CA . ARG A 1 96 ? -8.978 8.976 -12.389 1.00 95.25 96 ARG A CA 1
ATOM 760 C C . ARG A 1 96 ? -10.243 8.676 -13.194 1.00 95.25 96 ARG A C 1
ATOM 762 O O . ARG A 1 96 ? -10.128 8.017 -14.221 1.00 95.25 96 ARG A O 1
ATOM 769 N N . HIS A 1 97 ? -11.411 9.137 -12.744 1.00 92.88 97 HIS A N 1
ATOM 770 C CA . HIS A 1 97 ? -12.715 8.870 -13.361 1.00 92.88 97 HIS A CA 1
ATOM 771 C C . HIS A 1 97 ? -12.982 7.372 -13.613 1.00 92.88 97 HIS A C 1
ATOM 773 O O . HIS A 1 97 ? -13.548 6.980 -14.631 1.00 92.88 97 HIS A O 1
ATOM 779 N N . ILE A 1 98 ? -12.559 6.512 -12.682 1.00 92.69 98 ILE A N 1
ATOM 780 C CA . ILE A 1 98 ? -12.709 5.055 -12.791 1.00 92.69 98 ILE A CA 1
ATOM 781 C C . ILE A 1 98 ? -14.088 4.645 -12.274 1.00 92.69 98 ILE A C 1
ATOM 783 O O . ILE A 1 98 ? -14.465 4.998 -11.157 1.00 92.69 98 ILE A O 1
ATOM 787 N N . GLY A 1 99 ? -14.817 3.848 -13.061 1.00 86.50 99 GLY A N 1
ATOM 788 C CA . GLY A 1 99 ? -16.052 3.189 -12.622 1.00 86.50 99 GLY A CA 1
ATOM 789 C C . GLY A 1 99 ? -17.203 4.140 -12.284 1.00 86.50 99 GLY A C 1
ATOM 790 O O . GLY A 1 99 ? -18.041 3.791 -11.462 1.00 86.50 99 GLY A O 1
ATOM 791 N N . GLY A 1 100 ? -17.221 5.349 -12.858 1.00 89.12 100 GLY A N 1
ATOM 792 C CA . GLY A 1 100 ? -18.283 6.333 -12.617 1.00 89.12 100 GLY A CA 1
ATOM 793 C C . GLY A 1 100 ? -18.309 6.904 -11.194 1.00 89.12 100 GLY A C 1
ATOM 794 O O . GLY A 1 100 ? -19.307 7.491 -10.791 1.00 89.12 100 GLY A O 1
ATOM 795 N N . VAL A 1 101 ? -17.232 6.734 -10.420 1.00 89.81 101 VAL A N 1
ATOM 796 C CA . VAL A 1 101 ? -17.147 7.241 -9.045 1.00 89.81 101 VAL A CA 1
ATOM 797 C C . VAL A 1 101 ? -17.066 8.769 -9.056 1.00 89.81 101 VAL A C 1
ATOM 799 O O . VAL A 1 101 ? -16.072 9.343 -9.501 1.00 89.81 101 VAL A O 1
ATOM 802 N N . THR A 1 102 ? -18.108 9.423 -8.544 1.00 90.81 102 THR A N 1
ATOM 803 C CA . THR A 1 102 ? -18.209 10.889 -8.429 1.00 90.81 102 THR A CA 1
ATOM 804 C C . THR A 1 102 ? -17.828 11.403 -7.042 1.00 90.81 102 THR A C 1
ATOM 806 O O . THR A 1 102 ? -17.349 12.530 -6.905 1.00 90.81 102 THR A O 1
ATOM 809 N N . ASP A 1 103 ? -17.984 10.565 -6.019 1.00 93.19 103 ASP A N 1
ATOM 810 C CA . ASP A 1 103 ? -17.719 10.901 -4.626 1.00 93.19 103 ASP A CA 1
ATOM 811 C C . ASP A 1 103 ? -16.461 10.195 -4.101 1.00 93.19 103 ASP A C 1
ATOM 813 O O . ASP A 1 103 ? -16.180 9.044 -4.435 1.00 93.19 103 ASP A O 1
ATOM 817 N N . ASP A 1 104 ? -15.680 10.898 -3.282 1.00 94.81 104 ASP A N 1
ATOM 818 C CA . ASP A 1 104 ? -14.467 10.354 -2.673 1.00 94.81 104 ASP A CA 1
ATOM 819 C C . ASP A 1 104 ? -14.693 9.841 -1.254 1.00 94.81 104 ASP A C 1
ATOM 821 O O . ASP A 1 104 ? -13.729 9.381 -0.640 1.00 94.81 104 ASP A O 1
ATOM 825 N N . THR A 1 105 ? -15.925 9.848 -0.735 1.00 95.69 105 THR A N 1
ATOM 826 C CA . THR A 1 105 ? -16.189 9.352 0.616 1.00 95.69 105 THR A CA 1
ATOM 827 C C . THR A 1 105 ? -15.728 7.907 0.820 1.00 95.69 105 THR A C 1
ATOM 829 O O . THR A 1 105 ? -15.785 7.027 -0.046 1.00 95.69 105 THR A O 1
ATOM 832 N N . CYS A 1 106 ? -15.241 7.664 2.032 1.00 95.00 106 CYS A N 1
ATOM 833 C CA . CYS A 1 106 ? -14.826 6.364 2.521 1.00 95.00 106 CYS A CA 1
ATOM 834 C C . CYS A 1 106 ? -15.966 5.358 2.421 1.00 95.00 106 CYS A C 1
ATOM 836 O O . CYS A 1 106 ? -17.003 5.521 3.067 1.00 95.00 106 CYS A O 1
ATOM 838 N N . ARG A 1 107 ? -15.745 4.269 1.676 1.00 92.12 107 ARG A N 1
ATOM 839 C CA . ARG A 1 107 ? -16.738 3.207 1.466 1.00 92.12 107 ARG A CA 1
ATOM 840 C C . ARG A 1 107 ? -17.229 2.564 2.756 1.00 92.12 107 ARG A C 1
ATOM 842 O O . ARG A 1 107 ? -18.348 2.063 2.766 1.00 92.12 107 ARG A O 1
ATOM 849 N N . TRP A 1 108 ? -16.433 2.618 3.819 1.00 92.88 108 TRP A N 1
ATOM 850 C CA . TRP A 1 108 ? -16.772 2.035 5.113 1.00 92.88 108 TRP A CA 1
ATOM 851 C C . TRP A 1 108 ? -17.399 3.040 6.074 1.00 92.88 108 TRP A C 1
ATOM 853 O O . TRP A 1 108 ? -18.475 2.789 6.599 1.00 92.88 108 TRP A O 1
ATOM 863 N N . CYS A 1 109 ? -16.738 4.177 6.327 1.00 93.75 109 CYS A N 1
ATOM 864 C CA . CYS A 1 109 ? -17.208 5.109 7.356 1.00 93.75 109 CYS A CA 1
ATOM 865 C C . CYS A 1 109 ? -18.139 6.208 6.839 1.00 93.75 109 CYS A C 1
ATOM 867 O O . CYS A 1 109 ? -18.777 6.858 7.660 1.00 93.75 109 CYS A O 1
ATOM 869 N N . LYS A 1 110 ? -18.186 6.441 5.519 1.00 93.94 110 LYS A N 1
ATOM 870 C CA . LYS A 1 110 ? -19.055 7.422 4.842 1.00 93.94 110 LYS A CA 1
ATOM 871 C C . LYS A 1 110 ? -18.937 8.875 5.332 1.00 93.94 110 LYS A C 1
ATOM 873 O O . LYS A 1 110 ? -19.808 9.682 5.048 1.00 93.94 110 LYS A O 1
ATOM 878 N N . ARG A 1 111 ? -17.874 9.221 6.070 1.00 90.81 111 ARG A N 1
ATOM 879 C CA . ARG A 1 111 ? -17.706 10.548 6.705 1.00 90.81 111 ARG A CA 1
ATOM 880 C C . ARG A 1 111 ? -16.593 11.402 6.112 1.00 90.81 111 ARG A C 1
ATOM 882 O O . ARG A 1 111 ? -16.699 12.618 6.109 1.00 90.81 111 ARG A O 1
ATOM 889 N N . TYR A 1 112 ? -15.513 10.773 5.662 1.00 94.44 112 TYR A N 1
ATOM 890 C CA . TYR A 1 112 ? -14.310 11.458 5.187 1.00 94.44 112 TYR A CA 1
ATOM 891 C C . TYR A 1 112 ? -13.865 10.874 3.849 1.00 94.44 112 TYR A C 1
ATOM 893 O O . TYR A 1 112 ? -14.198 9.716 3.581 1.00 94.44 112 TYR A O 1
ATOM 901 N N . PRO A 1 113 ? -13.072 11.607 3.051 1.00 95.31 113 PRO A N 1
ATOM 902 C CA . PRO A 1 113 ? -12.490 11.068 1.831 1.00 95.31 113 PRO A CA 1
ATOM 903 C C . PRO A 1 113 ? -11.662 9.799 2.090 1.00 95.31 113 PRO A C 1
ATOM 905 O O . PRO A 1 113 ? -10.882 9.723 3.044 1.00 95.31 113 PRO A O 1
ATOM 908 N N . GLU A 1 114 ? -11.807 8.791 1.230 1.00 95.38 114 GLU A N 1
ATOM 909 C CA . GLU A 1 114 ? -11.075 7.525 1.282 1.00 95.38 114 GLU A CA 1
ATOM 910 C C . GLU A 1 114 ? -9.627 7.703 0.817 1.00 95.38 114 GLU A C 1
ATOM 912 O O . GLU A 1 114 ? -9.258 7.338 -0.303 1.00 95.38 114 GLU A O 1
ATOM 917 N N . SER A 1 115 ? -8.793 8.310 1.657 1.00 95.06 115 SER A N 1
ATOM 918 C CA . SER A 1 115 ? -7.350 8.405 1.436 1.00 95.06 115 SER A CA 1
ATOM 919 C C . SER A 1 115 ? -6.591 7.283 2.148 1.00 95.06 115 SER A C 1
ATOM 921 O O . SER A 1 115 ? -7.105 6.616 3.051 1.00 95.06 115 SER A O 1
ATOM 923 N N . ARG A 1 116 ? -5.321 7.095 1.770 1.00 94.81 116 ARG A N 1
ATOM 924 C CA . ARG A 1 116 ? -4.407 6.184 2.478 1.00 94.81 116 ARG A CA 1
ATOM 925 C C . ARG A 1 116 ? -4.248 6.613 3.939 1.00 94.81 116 ARG A C 1
ATOM 927 O O . ARG A 1 116 ? -4.342 5.770 4.825 1.00 94.81 116 ARG A O 1
ATOM 934 N N . GLU A 1 117 ? -4.090 7.915 4.203 1.00 93.88 117 GLU A N 1
ATOM 935 C CA . GLU A 1 117 ? -4.080 8.442 5.572 1.00 93.88 117 GLU A CA 1
ATOM 936 C C . GLU A 1 117 ? -5.359 8.097 6.326 1.00 93.88 117 GLU A C 1
ATOM 938 O O . GLU A 1 117 ? -5.288 7.621 7.459 1.00 93.88 117 GLU A O 1
ATOM 943 N N . HIS A 1 118 ? -6.522 8.291 5.702 1.00 95.12 118 HIS A N 1
ATOM 944 C CA . HIS A 1 118 ? -7.787 7.985 6.344 1.00 95.12 118 HIS A CA 1
ATOM 945 C C . HIS A 1 118 ? -7.868 6.506 6.733 1.00 95.12 118 HIS A C 1
ATOM 947 O O . HIS A 1 118 ? -8.157 6.205 7.891 1.00 95.12 118 HIS A O 1
ATOM 953 N N . LEU A 1 119 ? -7.559 5.590 5.811 1.00 94.12 119 LEU A N 1
ATOM 954 C CA . LEU A 1 119 ? -7.653 4.149 6.054 1.00 94.12 119 LEU A CA 1
ATOM 955 C C . LEU A 1 119 ? -6.771 3.690 7.215 1.00 94.12 119 LEU A C 1
A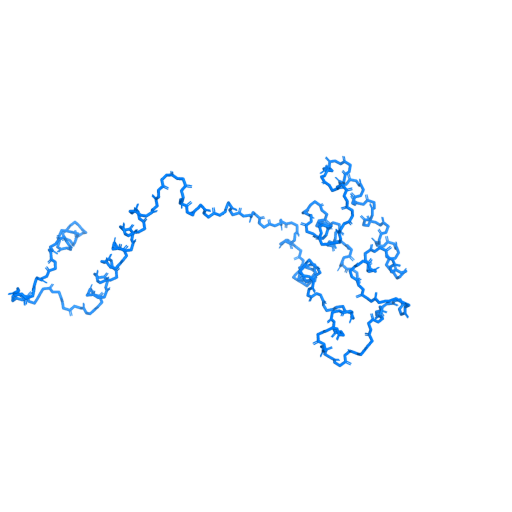TOM 957 O O . LEU A 1 119 ? -7.266 3.033 8.127 1.00 94.12 119 LEU A O 1
ATOM 961 N N . PHE A 1 120 ? -5.501 4.094 7.220 1.00 93.56 120 PHE A N 1
ATOM 962 C CA . PHE A 1 120 ? -4.534 3.613 8.205 1.00 93.56 120 PHE A CA 1
ATOM 963 C C . PHE A 1 120 ? -4.544 4.383 9.532 1.00 93.56 120 PHE A C 1
ATOM 965 O O . PHE A 1 120 ? -4.042 3.862 10.523 1.00 93.56 120 PHE A O 1
ATOM 972 N N . ARG A 1 121 ? -5.101 5.605 9.603 1.00 92.06 121 ARG A N 1
ATOM 973 C CA . ARG A 1 121 ? -5.025 6.435 10.829 1.00 92.06 121 ARG A CA 1
ATOM 974 C C . ARG A 1 121 ? -6.340 6.937 11.391 1.00 92.06 121 ARG A C 1
ATOM 976 O O . ARG A 1 121 ? -6.375 7.273 12.571 1.00 92.06 121 ARG A O 1
ATOM 983 N N . HIS A 1 122 ? -7.397 7.037 10.594 1.00 94.31 122 HIS A N 1
ATOM 984 C CA . HIS A 1 122 ? -8.580 7.797 11.011 1.00 94.31 122 HIS A CA 1
ATOM 985 C C . HIS A 1 122 ? -9.883 7.027 10.864 1.00 94.31 122 HIS A C 1
ATOM 987 O O . HIS A 1 122 ? -10.844 7.335 11.564 1.00 94.31 122 HIS A O 1
ATOM 993 N N . CYS A 1 123 ? -9.928 6.008 10.006 1.00 95.50 123 CYS A N 1
ATOM 994 C CA . CYS A 1 123 ? -11.154 5.291 9.715 1.00 95.50 123 CYS A CA 1
ATOM 995 C C . CYS A 1 123 ? -11.726 4.646 10.990 1.00 95.50 123 CYS A C 1
ATOM 997 O O . CYS A 1 123 ? -11.047 3.824 11.620 1.00 95.50 123 CYS A O 1
ATOM 999 N N . PRO A 1 124 ? -12.957 5.002 11.405 1.00 95.00 124 PRO A N 1
ATOM 1000 C CA . PRO A 1 124 ? -13.585 4.420 12.588 1.00 95.00 124 PRO A CA 1
ATOM 1001 C C . PRO A 1 124 ? -13.900 2.933 12.436 1.00 95.00 124 PRO A C 1
ATOM 1003 O O . PRO A 1 124 ? -13.855 2.222 13.433 1.00 95.00 124 PRO A O 1
ATOM 1006 N N . ARG A 1 125 ? -14.181 2.464 11.209 1.00 94.81 125 ARG A N 1
ATOM 1007 C CA . ARG A 1 125 ? -14.445 1.043 10.934 1.00 94.81 125 ARG A CA 1
ATOM 1008 C C . ARG A 1 125 ? -13.257 0.171 11.325 1.00 94.81 125 ARG A C 1
ATOM 1010 O O . ARG A 1 125 ? -13.462 -0.883 11.905 1.00 94.81 125 ARG A O 1
ATOM 1017 N N . TRP A 1 126 ? -12.050 0.640 11.033 1.00 94.38 126 TRP A N 1
ATOM 1018 C CA . TRP A 1 126 ? -10.807 -0.104 11.227 1.00 94.38 126 TRP A CA 1
ATOM 1019 C C . TRP A 1 126 ? -10.147 0.203 12.576 1.00 94.38 126 TRP A C 1
ATOM 1021 O O . TRP A 1 126 ? -8.927 0.247 12.684 1.00 94.38 126 TRP A O 1
ATOM 1031 N N . ARG A 1 127 ? -10.918 0.586 13.602 1.00 94.69 127 ARG A N 1
ATOM 1032 C CA . ARG A 1 127 ? -10.344 1.100 14.858 1.00 94.69 127 ARG A CA 1
ATOM 1033 C C . ARG A 1 127 ? -9.469 0.059 15.562 1.00 94.69 127 ARG A C 1
ATOM 1035 O O . ARG A 1 127 ? -8.435 0.444 16.103 1.00 94.69 127 ARG A O 1
ATOM 1042 N N . MET A 1 128 ? -9.888 -1.206 15.582 1.00 95.06 128 MET A N 1
ATOM 1043 C CA . MET A 1 128 ? -9.156 -2.275 16.269 1.00 95.06 128 MET A CA 1
ATOM 1044 C C . MET A 1 128 ? -7.894 -2.642 15.490 1.00 95.06 128 MET A C 1
ATOM 1046 O O . MET A 1 128 ? -6.793 -2.569 16.022 1.00 95.06 128 MET A O 1
ATOM 1050 N N . GLU A 1 129 ? -8.047 -2.861 14.192 1.00 95.50 129 GLU A N 1
ATOM 1051 C CA . GLU A 1 129 ? -6.991 -3.197 13.244 1.00 95.50 129 GLU A CA 1
ATOM 1052 C C . GLU A 1 129 ? -5.923 -2.089 13.196 1.00 95.50 129 GLU A C 1
ATOM 1054 O O . GLU A 1 129 ? -4.721 -2.356 13.161 1.00 95.50 129 GLU A O 1
ATOM 1059 N N . ARG A 1 130 ? -6.337 -0.814 13.278 1.00 95.12 130 ARG A N 1
ATOM 1060 C CA . ARG A 1 130 ? -5.412 0.325 13.406 1.00 95.12 130 ARG A CA 1
ATOM 1061 C C . ARG A 1 130 ? -4.655 0.326 14.729 1.00 95.12 130 ARG A C 1
ATOM 1063 O O . ARG A 1 130 ? -3.485 0.696 14.731 1.00 95.12 130 ARG A O 1
ATOM 1070 N N . LYS A 1 131 ? -5.297 -0.053 15.837 1.00 95.12 131 LYS A N 1
ATOM 1071 C CA . LYS A 1 131 ? -4.640 -0.128 17.151 1.00 95.12 131 LYS A CA 1
ATOM 1072 C C . LYS A 1 131 ? -3.555 -1.206 17.145 1.00 95.12 131 LYS A C 1
ATOM 1074 O O . LYS A 1 131 ? -2.454 -0.957 17.634 1.00 95.12 131 LYS A O 1
ATOM 1079 N N . ASP A 1 132 ? -3.840 -2.351 16.535 1.00 94.88 132 ASP A N 1
ATOM 1080 C CA . ASP A 1 132 ? -2.886 -3.454 16.401 1.00 94.88 132 ASP A CA 1
ATOM 1081 C C . ASP A 1 132 ? -1.728 -3.080 15.467 1.00 94.88 132 ASP A C 1
ATOM 1083 O O . ASP A 1 132 ? -0.558 -3.288 15.805 1.00 94.88 132 ASP A O 1
ATOM 1087 N N . LEU A 1 133 ? -2.033 -2.434 14.335 1.00 94.38 133 LEU A N 1
ATOM 1088 C CA . LEU A 1 133 ? -1.028 -1.884 13.425 1.00 94.38 133 LEU A CA 1
ATOM 1089 C C . LEU A 1 133 ? -0.124 -0.868 14.136 1.00 94.38 133 LEU A C 1
ATOM 1091 O O . LEU A 1 133 ? 1.097 -0.940 14.014 1.00 94.38 133 LEU A O 1
ATOM 1095 N N . GLU A 1 134 ? -0.699 0.066 14.893 1.00 92.75 134 GLU A N 1
ATOM 1096 C CA . GLU A 1 134 ? 0.057 1.080 15.630 1.00 92.75 134 GLU A CA 1
ATOM 1097 C C . GLU A 1 134 ? 0.960 0.451 16.699 1.00 92.75 134 GLU A C 1
ATOM 1099 O O . GLU A 1 134 ? 2.124 0.841 16.828 1.00 92.75 134 GLU A O 1
ATOM 1104 N N . ALA A 1 135 ? 0.471 -0.558 17.424 1.00 92.69 135 ALA A N 1
ATOM 1105 C CA . ALA A 1 135 ? 1.264 -1.289 18.407 1.00 92.69 135 ALA A CA 1
ATOM 1106 C C . ALA A 1 135 ? 2.455 -2.016 17.757 1.00 92.69 135 ALA A C 1
ATOM 1108 O O . ALA A 1 135 ? 3.585 -1.903 18.246 1.00 92.69 135 ALA A O 1
ATOM 1109 N N . ALA A 1 136 ? 2.227 -2.701 16.632 1.00 92.19 136 ALA A N 1
ATOM 1110 C CA . ALA A 1 136 ? 3.276 -3.387 15.881 1.00 92.19 136 ALA A CA 1
ATOM 1111 C C . ALA A 1 136 ? 4.318 -2.400 15.331 1.00 92.19 136 ALA A C 1
ATOM 1113 O O . ALA A 1 136 ? 5.518 -2.576 15.538 1.00 92.19 136 ALA A O 1
ATOM 1114 N N . VAL A 1 137 ? 3.870 -1.303 14.716 1.00 90.56 137 VAL A N 1
ATOM 1115 C CA . VAL A 1 137 ? 4.752 -0.252 14.186 1.00 90.56 137 VAL A CA 1
ATOM 1116 C C . VAL A 1 137 ? 5.567 0.394 15.303 1.00 90.56 137 VAL A C 1
ATOM 1118 O O . VAL A 1 137 ? 6.762 0.610 15.134 1.00 90.56 137 VAL A O 1
ATOM 1121 N N . LYS A 1 138 ? 4.968 0.668 16.468 1.00 89.00 138 LYS A N 1
ATOM 1122 C CA . LYS A 1 138 ? 5.678 1.241 17.621 1.00 89.00 138 LYS A CA 1
ATOM 1123 C C . LYS A 1 138 ? 6.743 0.292 18.168 1.00 89.00 138 LYS A C 1
ATOM 1125 O O . LYS A 1 138 ? 7.801 0.758 18.590 1.00 89.00 138 LYS A O 1
ATOM 1130 N N . LYS A 1 139 ? 6.483 -1.019 18.163 1.00 89.06 139 LYS A N 1
ATOM 1131 C CA . LYS A 1 139 ? 7.461 -2.042 18.553 1.00 89.06 139 LYS A CA 1
ATOM 1132 C C . LYS A 1 139 ? 8.655 -2.048 17.596 1.00 89.06 139 LYS A C 1
ATOM 1134 O O . LYS A 1 139 ? 9.784 -1.913 18.052 1.00 89.06 139 LYS A O 1
ATOM 1139 N N . GLU A 1 140 ? 8.404 -2.100 16.291 1.00 86.75 140 GLU A N 1
ATOM 1140 C CA . GLU A 1 140 ? 9.462 -2.123 15.270 1.00 86.75 140 GLU A CA 1
ATOM 1141 C C . GLU A 1 140 ? 10.230 -0.797 15.180 1.00 86.75 140 GLU A C 1
ATOM 1143 O O . GLU A 1 140 ? 11.455 -0.776 15.044 1.00 86.75 140 GLU A O 1
ATOM 1148 N N . ALA A 1 141 ? 9.536 0.335 15.320 1.00 83.31 141 ALA A N 1
ATOM 1149 C CA . ALA A 1 141 ? 10.154 1.654 15.299 1.00 83.31 141 ALA A CA 1
ATOM 1150 C C . ALA A 1 141 ? 11.121 1.853 16.473 1.00 83.31 141 ALA A C 1
ATOM 1152 O O . ALA A 1 141 ? 12.164 2.463 16.275 1.00 83.31 141 ALA A O 1
ATOM 1153 N N . LYS A 1 142 ? 10.837 1.318 17.670 1.00 78.00 142 LYS A N 1
ATOM 1154 C CA . LYS A 1 142 ? 11.784 1.366 18.801 1.00 78.00 142 LYS A CA 1
ATOM 1155 C C . LYS A 1 142 ? 13.096 0.641 18.491 1.00 78.00 142 LYS A C 1
ATOM 1157 O O . LYS A 1 142 ? 14.153 1.118 18.885 1.00 78.00 142 LYS A O 1
ATOM 1162 N N . THR A 1 143 ? 13.022 -0.476 17.775 1.00 73.81 143 THR A N 1
ATOM 1163 C CA . THR A 1 143 ? 14.177 -1.330 17.462 1.00 73.81 143 THR A CA 1
ATOM 1164 C C . THR A 1 143 ? 14.981 -0.812 16.265 1.00 73.81 143 THR A C 1
ATOM 1166 O O . THR A 1 143 ? 16.201 -0.957 16.224 1.00 73.81 143 THR A O 1
ATOM 1169 N N . HIS A 1 144 ? 14.318 -0.186 15.287 1.00 64.75 144 HIS A N 1
ATOM 1170 C CA . HIS A 1 144 ? 14.902 0.096 13.968 1.00 64.75 144 HIS A CA 1
ATOM 1171 C C . HIS A 1 144 ? 14.804 1.570 13.516 1.00 64.75 144 HIS A C 1
ATOM 1173 O O . HIS A 1 144 ? 14.991 1.861 12.333 1.00 64.75 144 HIS A O 1
ATOM 1179 N N . SER A 1 145 ? 14.516 2.515 14.425 1.00 58.25 145 SER A N 1
ATOM 1180 C CA . SER A 1 145 ? 14.137 3.907 14.107 1.00 58.25 145 SER A CA 1
ATOM 1181 C C . SER A 1 145 ? 15.071 4.635 13.124 1.00 58.25 145 SER A C 1
ATOM 1183 O O . SER A 1 145 ? 16.124 5.157 13.490 1.00 58.25 145 SER A O 1
ATOM 1185 N N . ARG A 1 146 ? 14.633 4.768 11.866 1.00 59.84 146 ARG A N 1
ATOM 1186 C CA . ARG A 1 146 ? 15.144 5.770 10.905 1.00 59.84 146 ARG A CA 1
ATOM 1187 C C . ARG A 1 146 ? 14.074 6.770 10.458 1.00 59.84 146 ARG A C 1
ATOM 1189 O O . ARG A 1 146 ? 14.380 7.716 9.726 1.00 59.84 146 ARG A O 1
ATOM 1196 N N . VAL A 1 147 ? 12.816 6.579 10.860 1.00 60.03 147 VAL A N 1
ATOM 1197 C CA . VAL A 1 147 ? 11.669 7.389 10.421 1.00 60.03 147 VAL A CA 1
ATOM 1198 C C . VAL A 1 147 ? 11.444 8.531 11.414 1.00 60.03 147 VAL A C 1
ATOM 1200 O O . VAL A 1 147 ? 10.750 8.375 12.409 1.00 60.03 147 VAL A O 1
ATOM 1203 N N . LYS A 1 148 ? 12.060 9.688 11.146 1.00 58.81 148 LYS A N 1
ATOM 1204 C CA . LYS A 1 148 ? 11.951 10.894 11.992 1.00 58.81 148 LYS A CA 1
ATOM 1205 C C . LYS A 1 148 ? 10.685 11.722 11.740 1.00 58.81 148 LYS A C 1
ATOM 1207 O O . LYS A 1 148 ? 10.271 12.479 12.608 1.00 58.81 148 LYS A O 1
ATOM 1212 N N . THR A 1 149 ? 10.077 11.595 10.561 1.00 65.31 149 THR A N 1
ATOM 1213 C CA . THR A 1 149 ? 8.934 12.421 10.142 1.00 65.31 149 THR A CA 1
ATOM 1214 C C . THR A 1 149 ? 7.868 11.543 9.513 1.00 65.31 149 THR A C 1
ATOM 1216 O O . THR A 1 149 ? 8.172 10.683 8.680 1.00 65.31 149 THR A O 1
ATOM 1219 N N . TRP A 1 150 ? 6.616 11.760 9.912 1.00 69.75 150 TRP A N 1
ATOM 1220 C CA . TRP A 1 150 ? 5.490 10.980 9.421 1.00 69.75 150 TRP A CA 1
ATOM 1221 C C . TRP A 1 150 ? 5.157 11.350 7.972 1.00 69.75 150 TRP A C 1
ATOM 1223 O O . TRP A 1 150 ? 4.736 12.465 7.679 1.00 69.75 150 TRP A O 1
ATOM 1233 N N . ASN A 1 151 ? 5.323 10.392 7.063 1.00 86.44 151 ASN A N 1
ATOM 1234 C CA . ASN A 1 151 ? 4.940 10.507 5.660 1.00 86.44 151 ASN A CA 1
ATOM 1235 C C . ASN A 1 151 ? 4.315 9.177 5.222 1.00 86.44 151 ASN A C 1
ATOM 1237 O O . ASN A 1 151 ? 4.942 8.133 5.381 1.00 86.44 151 ASN A O 1
ATOM 1241 N N . MET A 1 152 ? 3.097 9.205 4.671 1.00 90.44 152 MET A N 1
ATOM 1242 C CA . MET A 1 152 ? 2.347 7.990 4.324 1.00 90.44 152 MET A CA 1
ATOM 1243 C C . MET A 1 152 ? 3.056 7.126 3.273 1.00 90.44 152 MET A C 1
ATOM 1245 O O . MET A 1 152 ? 3.084 5.905 3.396 1.00 90.44 152 MET A O 1
ATOM 1249 N N . ALA A 1 153 ? 3.674 7.739 2.260 1.00 88.56 153 ALA A N 1
ATOM 1250 C CA . ALA A 1 153 ? 4.415 6.992 1.245 1.00 88.56 153 ALA A CA 1
ATOM 1251 C C . ALA A 1 153 ? 5.641 6.298 1.854 1.00 88.56 153 ALA A C 1
ATOM 1253 O O . ALA A 1 153 ? 5.889 5.128 1.575 1.00 88.56 153 ALA A O 1
ATOM 1254 N N . ARG A 1 154 ? 6.363 6.994 2.740 1.00 88.31 154 ARG A N 1
ATOM 1255 C CA . ARG A 1 154 ? 7.511 6.428 3.455 1.00 88.31 154 ARG A CA 1
ATOM 1256 C C . ARG A 1 154 ? 7.096 5.321 4.427 1.00 88.31 154 ARG A C 1
ATOM 1258 O O . ARG A 1 154 ? 7.741 4.285 4.455 1.00 88.31 154 ARG A O 1
ATOM 1265 N N . PHE A 1 155 ? 6.005 5.523 5.165 1.00 90.69 155 PHE A N 1
ATOM 1266 C CA . PHE A 1 155 ? 5.423 4.524 6.062 1.00 90.69 155 PHE A CA 1
ATOM 1267 C C . PHE A 1 155 ? 5.072 3.231 5.317 1.00 90.69 155 PHE A C 1
ATOM 1269 O O . PHE A 1 155 ? 5.458 2.151 5.746 1.00 90.69 155 PHE A O 1
ATOM 1276 N N . LEU A 1 156 ? 4.401 3.336 4.166 1.00 92.12 156 LEU A N 1
ATOM 1277 C CA . LEU A 1 156 ? 4.030 2.169 3.362 1.00 92.12 156 LEU A CA 1
ATOM 1278 C C . LEU A 1 156 ? 5.234 1.486 2.705 1.00 92.12 156 LEU A C 1
ATOM 1280 O O . LEU A 1 156 ? 5.187 0.277 2.475 1.00 92.12 156 LEU A O 1
ATOM 1284 N N . ALA A 1 157 ? 6.280 2.241 2.363 1.00 89.56 157 ALA A N 1
ATOM 1285 C CA . ALA A 1 157 ? 7.481 1.724 1.711 1.00 89.56 157 ALA A CA 1
ATOM 1286 C C . ALA A 1 157 ? 8.461 1.036 2.673 1.00 89.56 157 ALA A C 1
ATOM 1288 O O . ALA A 1 157 ? 9.319 0.289 2.208 1.00 89.56 157 ALA A O 1
ATOM 1289 N N . GLU A 1 158 ? 8.352 1.279 3.980 1.00 89.38 158 GLU A N 1
ATOM 1290 C CA . GLU A 1 158 ? 9.271 0.730 4.975 1.00 89.38 158 GLU A CA 1
ATOM 1291 C C . GLU A 1 158 ? 9.102 -0.802 5.100 1.00 89.38 158 GLU A C 1
ATOM 1293 O O . GLU A 1 158 ? 8.024 -1.266 5.490 1.00 89.38 158 GLU A O 1
ATOM 1298 N N . PRO A 1 159 ? 10.141 -1.609 4.797 1.00 89.19 159 PRO A N 1
ATOM 1299 C CA . PRO A 1 159 ? 10.029 -3.070 4.807 1.00 89.19 159 PRO A CA 1
ATOM 1300 C C . PRO A 1 159 ? 9.753 -3.662 6.193 1.00 89.19 159 PRO A C 1
ATOM 1302 O O . PRO A 1 159 ? 9.104 -4.699 6.304 1.00 89.19 159 PRO A O 1
ATOM 1305 N N . THR A 1 160 ? 10.206 -3.001 7.264 1.00 90.12 160 THR A N 1
ATOM 1306 C CA . THR A 1 160 ? 9.991 -3.472 8.644 1.00 90.12 160 THR A CA 1
ATOM 1307 C C . THR A 1 160 ? 8.512 -3.494 9.025 1.00 90.12 160 THR A C 1
ATOM 1309 O O . THR A 1 160 ? 8.094 -4.314 9.837 1.00 90.12 160 THR A O 1
ATOM 1312 N N . PHE A 1 161 ? 7.692 -2.639 8.408 1.00 92.12 161 PHE A N 1
ATOM 1313 C CA . PHE A 1 161 ? 6.258 -2.567 8.683 1.00 92.12 161 PHE A CA 1
ATOM 1314 C C . PHE A 1 161 ? 5.427 -3.482 7.776 1.00 92.12 161 PHE A C 1
ATOM 1316 O O . PHE A 1 161 ? 4.232 -3.648 8.024 1.00 92.12 161 PHE A O 1
ATOM 1323 N N . THR A 1 162 ? 6.025 -4.111 6.755 1.00 94.25 162 THR A N 1
ATOM 1324 C CA . THR A 1 162 ? 5.309 -4.975 5.803 1.00 94.25 162 THR A CA 1
ATOM 1325 C C . THR A 1 162 ? 4.468 -6.060 6.479 1.00 94.25 162 THR A C 1
ATOM 1327 O O . THR A 1 162 ? 3.298 -6.175 6.112 1.00 94.25 162 THR A O 1
ATOM 1330 N N . PRO A 1 163 ? 4.966 -6.829 7.470 1.00 94.75 163 PRO A N 1
ATOM 1331 C CA . PRO A 1 163 ? 4.157 -7.872 8.104 1.00 94.75 163 PRO A CA 1
ATOM 1332 C C . PRO A 1 163 ? 2.895 -7.316 8.777 1.00 94.75 163 PRO A C 1
ATOM 1334 O O . PRO A 1 163 ? 1.810 -7.873 8.618 1.00 94.75 163 PRO A O 1
ATOM 1337 N N . ALA A 1 164 ? 3.015 -6.179 9.468 1.00 94.75 164 ALA A N 1
ATOM 1338 C CA . ALA A 1 164 ? 1.891 -5.528 10.137 1.00 94.75 164 ALA A CA 1
ATOM 1339 C C . ALA A 1 164 ? 0.888 -4.939 9.130 1.00 94.75 164 ALA A C 1
ATOM 1341 O O . ALA A 1 164 ? -0.321 -5.075 9.302 1.00 94.75 164 ALA A O 1
ATOM 1342 N N . LEU A 1 165 ? 1.382 -4.343 8.038 1.00 95.56 165 LEU A N 1
ATOM 1343 C CA . LEU A 1 165 ? 0.546 -3.834 6.947 1.00 95.56 165 LEU A CA 1
ATOM 1344 C C . LEU A 1 165 ? -0.225 -4.954 6.242 1.00 95.56 165 LEU A C 1
ATOM 1346 O O . LEU A 1 165 ? -1.388 -4.775 5.898 1.00 95.56 165 LEU A O 1
ATOM 1350 N N . LEU A 1 166 ? 0.408 -6.107 6.030 1.00 96.12 166 LEU A N 1
ATOM 1351 C CA . LEU A 1 166 ? -0.258 -7.279 5.467 1.00 96.12 166 LEU A CA 1
ATOM 1352 C C . LEU A 1 166 ? -1.333 -7.818 6.405 1.00 96.12 166 LEU A C 1
ATOM 1354 O O . LEU A 1 166 ? -2.394 -8.202 5.928 1.00 96.12 166 LEU A O 1
ATOM 1358 N N . GLN A 1 167 ? -1.076 -7.832 7.715 1.00 95.31 167 GLN A N 1
ATOM 1359 C CA . GLN A 1 167 ? -2.064 -8.257 8.703 1.00 95.31 167 GLN A CA 1
ATOM 1360 C C . GLN A 1 167 ? -3.286 -7.333 8.711 1.00 95.31 167 GLN A C 1
ATOM 1362 O O . GLN A 1 167 ? -4.403 -7.830 8.702 1.00 95.31 167 GLN A O 1
ATOM 1367 N N . PHE A 1 168 ? -3.082 -6.015 8.632 1.00 95.19 168 PHE A N 1
ATOM 1368 C CA . PHE A 1 168 ? -4.168 -5.033 8.520 1.00 95.19 168 PHE A CA 1
ATOM 1369 C C . PHE A 1 168 ? -5.052 -5.240 7.276 1.00 95.19 168 PHE A C 1
ATOM 1371 O O . PHE A 1 168 ? -6.222 -4.884 7.288 1.00 95.19 168 PHE A O 1
ATOM 1378 N N . LEU A 1 169 ? -4.498 -5.783 6.187 1.00 94.19 169 LEU A N 1
ATOM 1379 C CA . LEU A 1 169 ? -5.194 -5.965 4.906 1.00 94.19 169 LEU A CA 1
ATOM 1380 C C . LEU A 1 169 ? -5.833 -7.354 4.730 1.00 94.19 169 LEU A C 1
ATOM 1382 O O . LEU A 1 169 ? -6.281 -7.666 3.625 1.00 94.19 169 LEU A O 1
ATOM 1386 N N . LYS A 1 170 ? -5.809 -8.210 5.759 1.00 90.06 170 LYS A N 1
ATOM 1387 C CA . LYS A 1 170 ? -6.445 -9.537 5.711 1.00 90.06 170 LYS A CA 1
ATOM 1388 C C . LYS A 1 170 ? -7.964 -9.492 5.913 1.00 90.06 170 LYS A C 1
ATOM 1390 O O . LYS A 1 170 ? -8.619 -10.425 5.455 1.00 90.06 170 LYS A O 1
ATOM 1395 N N . ASP A 1 171 ? -8.477 -8.435 6.541 1.00 63.78 171 ASP A N 1
ATOM 1396 C CA . ASP A 1 171 ? -9.894 -8.233 6.888 1.00 63.78 171 ASP A CA 1
ATOM 1397 C C . ASP A 1 171 ? -10.605 -7.262 5.923 1.00 63.78 171 ASP A C 1
ATOM 1399 O O . ASP A 1 171 ? -11.845 -7.372 5.769 1.00 63.78 171 ASP A O 1
#

Organism: NCBI:txid1250544

Radius of gyration: 29.22 Å; chains: 1; bounding box: 59×46×73 Å

Sequence (171 aa):
ADKAAKEAARRHLPGKDDRVRDSFTSLAFIKRHLTHAKWAASRRWTQKRTTKGNSYVPPKKIQPDPALFSAPKGIASRLMQLRTGHALISTYCKKRHIGGVTDDTCRWCKRYPESREHLFRHCPRWRMERKDLEAAVKKEAKTHSRVKTWNMARFLAEPTFTPALLQFLKD

Foldseek 3Di:
DVVVVVVVVPDDDDDPPDPDDPPDPDPVVVVVVVVVVVVVVVVVVLVVVDDPPPDPDPPDPDPPLPLLVPADPVLSVQLVCLLVVNHPALVNCCVVVNPVRVDQAGPPQRPDGRHLCCLLPPPPVLVPLNVQLVVQCVVQCVVPPPCPDDDSSVCSPDSSSSNSSSSSSPD

Secondary structure (DSSP, 8-state):
-HHHHHHHTTSPPPPTT----S----HHHHHHHHHHHHHHHHHHHHHHH--TTTS--PPP-PPP-HHHHHS-HHHHHHHHHHHHT----HHHHHHTTGGG----B-TTTSSSB--HHIIIII-STTHHHHHHHHHHHHHHHHHH----S--HHHHHH-GGGHHHHHHHT--

pLDDT: mean 82.28, std 14.98, range [48.25, 96.19]